Protein AF-A0A7C4X768-F1 (afdb_monomer_lite)

Secondary structure (DSSP, 8-state):
----HHHHHT-TTEEEEEEEEEEEPSSS-EEEEEEEEEEEEEETTEEEEEEEEEE--EEETTEEEPPEEEEEEEE------

Sequence (81 aa):
MGITLKDLALVIWLTTNFTIHLWTQEYTSFGGALECSLCFHISPQWPLILLGRWKSSGYIIGLQLHEGFSFMGGIQYKLSP

Foldseek 3Di:
DDCDPVNQVVQPQKDKDKDKDWDDAPDPDIKIKIWIKIWGPPDPFKIKIKIKMWIDWGDDPNDTDHTDIDIDIDIHGDDDD

Radius of gyration: 16.83 Å; chains: 1; bounding box: 39×26×44 Å

pLDDT: mean 74.61, std 15.43, range [37.31, 91.44]

Structure (mmCIF, N/CA/C/O backbone):
data_AF-A0A7C4X768-F1
#
_entry.id   AF-A0A7C4X768-F1
#
loop_
_atom_site.group_PDB
_atom_site.id
_atom_site.type_symbol
_atom_site.label_atom_id
_atom_site.label_alt_id
_atom_site.label_comp_id
_atom_site.label_asym_id
_atom_site.label_entity_id
_atom_site.label_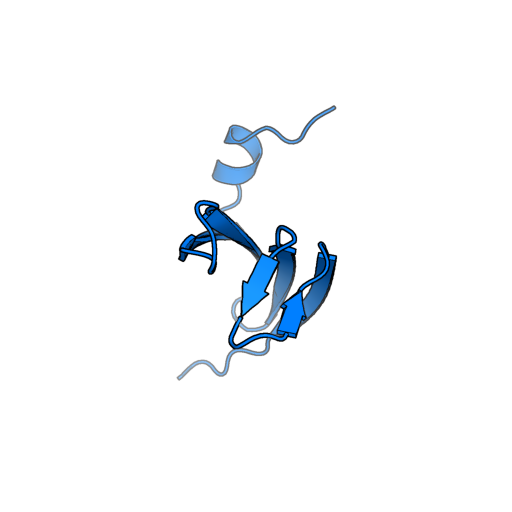seq_id
_atom_site.pdbx_PDB_ins_code
_atom_site.Cartn_x
_atom_site.Cartn_y
_atom_site.Cartn_z
_atom_site.occupancy
_atom_site.B_iso_or_equiv
_atom_site.auth_seq_id
_atom_site.auth_comp_id
_atom_site.auth_asym_id
_atom_site.auth_atom_id
_atom_site.pdbx_PDB_model_num
ATOM 1 N N . MET A 1 1 ? -21.433 13.627 -4.340 1.00 37.31 1 MET A N 1
ATOM 2 C CA . MET A 1 1 ? -21.333 13.774 -2.872 1.00 37.31 1 MET A CA 1
ATOM 3 C C . MET A 1 1 ? -20.052 13.086 -2.450 1.00 37.31 1 MET A C 1
ATOM 5 O O . MET A 1 1 ? -20.012 11.865 -2.430 1.00 37.31 1 MET A O 1
ATOM 9 N N . GLY A 1 2 ? -18.973 13.852 -2.296 1.00 38.56 2 GLY A N 1
ATOM 10 C CA . GLY A 1 2 ? -17.667 13.320 -1.913 1.00 38.56 2 GLY A CA 1
ATOM 11 C C . GLY A 1 2 ? -17.490 13.460 -0.412 1.00 38.56 2 GLY A C 1
ATOM 12 O O . GLY A 1 2 ? -17.786 14.522 0.128 1.00 38.56 2 GLY A O 1
ATOM 13 N N . ILE A 1 3 ? -17.029 12.396 0.238 1.00 42.62 3 ILE A N 1
ATOM 14 C CA . ILE A 1 3 ? -16.569 12.448 1.624 1.00 42.62 3 ILE A CA 1
ATOM 15 C C . ILE A 1 3 ? -15.358 13.385 1.625 1.00 42.62 3 ILE A C 1
ATOM 17 O O . ILE A 1 3 ? -14.355 13.099 0.969 1.00 42.62 3 ILE A O 1
ATOM 21 N N . THR A 1 4 ? -15.473 14.543 2.269 1.00 38.50 4 THR A N 1
ATOM 22 C CA . THR A 1 4 ? -14.377 15.511 2.322 1.00 38.50 4 THR A CA 1
ATOM 23 C C . THR A 1 4 ? -13.392 15.144 3.428 1.00 38.50 4 THR A C 1
ATOM 25 O O . THR A 1 4 ? -13.736 14.475 4.399 1.00 38.50 4 THR A O 1
ATOM 28 N N . LEU A 1 5 ? -12.144 15.609 3.317 1.00 41.00 5 LEU A N 1
ATOM 29 C CA . LEU A 1 5 ? -11.098 15.381 4.327 1.00 41.00 5 LEU A CA 1
ATOM 30 C C . LEU A 1 5 ? -11.528 15.837 5.741 1.00 41.00 5 LEU A C 1
ATOM 32 O O . LEU A 1 5 ? -11.083 15.287 6.745 1.00 41.00 5 LEU A O 1
ATOM 36 N N . LYS A 1 6 ? -12.423 16.832 5.806 1.00 43.44 6 LYS A N 1
ATOM 37 C CA . LYS A 1 6 ? -13.026 17.339 7.043 1.00 43.44 6 LYS A CA 1
ATOM 38 C C . LYS A 1 6 ? -14.021 16.346 7.659 1.00 43.44 6 LYS A C 1
ATOM 40 O O . LYS A 1 6 ? -14.090 16.259 8.881 1.00 43.44 6 LYS A O 1
ATOM 45 N N . ASP A 1 7 ? -14.724 15.569 6.833 1.00 41.53 7 ASP A N 1
ATOM 46 C CA . ASP A 1 7 ? -15.615 14.490 7.277 1.00 41.53 7 ASP A CA 1
ATOM 47 C C . ASP A 1 7 ? -14.810 13.297 7.823 1.00 41.53 7 ASP A C 1
ATOM 49 O O . ASP A 1 7 ? -15.225 12.674 8.797 1.00 41.53 7 ASP A O 1
ATOM 53 N N . LEU A 1 8 ? -13.617 13.025 7.270 1.00 43.62 8 LEU A N 1
ATOM 54 C CA . LEU A 1 8 ? -12.674 12.038 7.822 1.00 43.62 8 LEU A CA 1
ATOM 55 C C . LEU A 1 8 ? -12.116 12.460 9.191 1.00 43.62 8 LEU A C 1
ATOM 57 O O . LEU A 1 8 ? -11.984 11.623 10.080 1.00 43.62 8 LEU A O 1
ATOM 61 N N . ALA A 1 9 ? -11.809 13.748 9.373 1.00 43.31 9 ALA A N 1
ATOM 62 C CA . ALA A 1 9 ? -11.225 14.276 10.609 1.00 43.31 9 ALA A CA 1
ATOM 63 C C . ALA A 1 9 ? -12.187 14.251 11.815 1.00 43.31 9 ALA A C 1
ATOM 65 O O . ALA A 1 9 ? -11.742 14.346 12.957 1.00 43.31 9 ALA A O 1
ATOM 66 N N . LEU A 1 10 ? -13.496 14.111 11.576 1.00 45.62 10 LEU A N 1
ATOM 67 C CA . LEU A 1 10 ? -14.520 14.028 12.624 1.00 45.62 10 LEU A CA 1
ATOM 68 C C . LEU A 1 10 ? -14.702 12.596 13.163 1.00 45.62 10 LEU A C 1
ATOM 70 O O . LEU A 1 10 ? -15.347 12.391 14.192 1.00 45.62 10 LEU A O 1
ATOM 74 N N . VAL A 1 11 ? -14.103 11.597 12.507 1.00 50.78 11 VAL A N 1
ATOM 75 C CA . VAL A 1 11 ? -14.169 10.197 12.927 1.00 50.78 11 VAL A CA 1
ATOM 76 C C . VAL A 1 11 ? -12.940 9.880 13.775 1.00 50.78 11 VAL A C 1
ATOM 78 O O . VAL A 1 11 ? -11.918 9.424 13.276 1.00 50.78 11 VAL A O 1
ATOM 81 N N . ILE A 1 12 ? -13.071 10.049 15.095 1.00 56.84 12 ILE A N 1
ATOM 82 C CA . ILE A 1 12 ? -12.079 9.659 16.130 1.00 56.84 12 ILE A CA 1
ATOM 83 C C . ILE A 1 12 ? -11.626 8.178 15.995 1.00 56.84 12 ILE A C 1
ATOM 85 O O . ILE A 1 12 ? -10.625 7.756 16.563 1.00 56.84 12 ILE A O 1
ATOM 89 N N . TRP A 1 13 ? -12.349 7.387 15.201 1.00 62.19 13 TRP A N 1
ATOM 90 C CA . TRP A 1 13 ? -12.221 5.943 15.026 1.00 62.19 13 TRP A CA 1
ATOM 91 C C . TRP A 1 13 ? -11.554 5.552 13.694 1.00 62.19 13 TRP A C 1
ATOM 93 O O . TRP A 1 13 ? -11.383 4.360 13.428 1.00 62.19 13 TRP A O 1
ATOM 103 N N . LEU A 1 14 ? -11.184 6.529 12.857 1.00 67.69 14 LEU A N 1
ATOM 104 C CA . LEU A 1 14 ? -10.589 6.316 11.540 1.00 67.69 14 LEU A CA 1
ATOM 105 C C . LEU A 1 14 ? -9.124 6.747 11.540 1.00 67.69 14 LEU A C 1
ATOM 107 O O . LEU A 1 14 ? -8.807 7.927 11.651 1.00 67.69 14 LEU A O 1
ATOM 111 N N . THR A 1 15 ? -8.223 5.787 11.358 1.00 72.44 15 THR A N 1
ATOM 112 C CA . THR A 1 15 ? -6.803 6.074 11.131 1.00 72.44 15 THR A CA 1
ATOM 113 C C . THR A 1 15 ? -6.463 5.779 9.680 1.00 72.44 15 THR A C 1
ATOM 115 O O . THR A 1 15 ? -6.717 4.673 9.200 1.00 72.44 15 THR A O 1
ATOM 118 N N . THR A 1 16 ? -5.881 6.759 8.993 1.00 78.62 16 THR A N 1
ATOM 119 C CA . THR A 1 16 ? -5.401 6.610 7.617 1.00 78.62 16 THR A CA 1
ATOM 120 C C . THR A 1 16 ? -3.886 6.706 7.619 1.00 78.62 16 THR A C 1
ATOM 122 O O . THR A 1 16 ? -3.358 7.705 8.100 1.00 78.62 16 THR A O 1
ATOM 125 N N . ASN A 1 17 ? -3.189 5.711 7.068 1.00 78.25 17 ASN A N 1
ATOM 126 C CA . ASN A 1 17 ? -1.755 5.829 6.809 1.00 78.25 17 ASN A CA 1
ATOM 127 C C . ASN A 1 17 ? -1.488 5.743 5.321 1.00 78.25 17 ASN A C 1
ATOM 129 O O . ASN A 1 17 ? -2.056 4.904 4.622 1.00 78.25 17 ASN A O 1
ATOM 133 N N . PHE A 1 18 ? -0.582 6.594 4.874 1.00 80.44 18 PHE A N 1
ATOM 134 C CA . PHE A 1 18 ? -0.150 6.666 3.499 1.00 80.44 18 PHE A CA 1
ATOM 135 C C . PHE A 1 18 ? 1.358 6.507 3.454 1.00 80.44 18 PHE A C 1
ATOM 137 O O . PHE A 1 18 ? 2.078 7.148 4.222 1.00 80.44 18 PHE A O 1
ATOM 144 N N . THR A 1 19 ? 1.844 5.648 2.572 1.00 84.38 19 THR A N 1
ATOM 145 C CA . THR A 1 19 ? 3.272 5.432 2.386 1.00 84.38 19 THR A CA 1
ATOM 146 C C . THR A 1 19 ? 3.583 5.463 0.904 1.00 84.38 19 THR A C 1
ATOM 148 O O . THR A 1 19 ? 2.956 4.777 0.099 1.00 84.38 19 THR A O 1
ATOM 151 N N . ILE A 1 20 ? 4.544 6.308 0.547 1.00 84.81 20 ILE A N 1
ATOM 152 C CA . ILE A 1 20 ? 5.045 6.435 -0.814 1.00 84.81 20 ILE A CA 1
ATOM 153 C C . ILE A 1 20 ? 6.423 5.793 -0.831 1.00 84.81 20 ILE A C 1
ATOM 155 O O . ILE A 1 20 ? 7.314 6.207 -0.090 1.00 84.81 20 ILE A O 1
ATOM 159 N N . HIS A 1 21 ? 6.594 4.797 -1.685 1.00 84.25 21 HIS A N 1
ATOM 160 C CA . HIS A 1 21 ? 7.882 4.178 -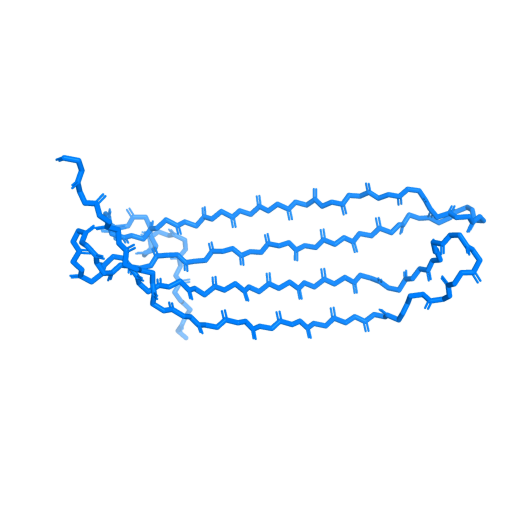1.942 1.00 84.25 21 HIS A CA 1
ATOM 161 C C . HIS A 1 21 ? 8.346 4.613 -3.321 1.00 84.25 21 HIS A C 1
ATOM 163 O O . HIS A 1 21 ? 7.647 4.394 -4.306 1.00 84.25 21 HIS A O 1
ATOM 169 N N . LEU A 1 22 ? 9.522 5.226 -3.390 1.00 83.75 22 LEU A N 1
ATOM 170 C CA . LEU A 1 22 ? 10.176 5.576 -4.643 1.00 83.75 22 LEU A CA 1
ATOM 171 C C . LEU A 1 22 ? 11.452 4.752 -4.760 1.00 83.75 22 LEU A C 1
ATOM 173 O O . LEU A 1 22 ? 12.188 4.607 -3.785 1.00 83.75 22 LEU A O 1
ATOM 177 N N . TRP A 1 23 ? 11.719 4.225 -5.947 1.00 80.75 23 TRP A N 1
ATOM 178 C CA . TRP A 1 23 ? 12.981 3.566 -6.253 1.00 80.75 23 TRP A CA 1
ATOM 179 C C . TRP A 1 23 ? 13.487 4.007 -7.618 1.00 80.75 23 TRP A C 1
ATOM 181 O O . TRP A 1 23 ? 12.721 4.310 -8.533 1.00 80.75 23 TRP A O 1
ATOM 191 N N . THR A 1 24 ? 14.803 4.039 -7.760 1.00 78.69 24 THR A N 1
ATOM 192 C CA . THR A 1 24 ? 15.452 4.246 -9.050 1.00 78.69 24 THR A CA 1
ATOM 193 C C . THR A 1 24 ? 15.350 2.950 -9.848 1.00 78.69 24 THR A C 1
ATOM 195 O O . THR A 1 24 ? 15.674 1.883 -9.327 1.00 78.69 24 THR A O 1
ATOM 198 N N . GLN A 1 25 ? 14.876 3.017 -11.088 1.00 74.19 25 GLN A N 1
ATOM 199 C CA . GLN A 1 25 ? 14.869 1.866 -11.987 1.00 74.19 25 GLN A CA 1
ATOM 200 C C . GLN A 1 25 ? 16.203 1.793 -12.728 1.00 74.19 25 GLN A C 1
ATOM 202 O O . GLN A 1 25 ? 16.876 2.809 -12.936 1.00 74.19 25 GLN A O 1
ATOM 207 N N . GLU A 1 26 ? 16.588 0.591 -13.153 1.00 65.56 26 GLU A N 1
ATOM 208 C CA . GLU A 1 26 ? 17.632 0.462 -14.165 1.00 65.56 26 GLU A CA 1
ATOM 209 C C . GLU A 1 26 ? 17.165 1.233 -15.412 1.00 65.56 26 GLU A C 1
ATOM 211 O O . GLU A 1 26 ? 16.014 1.111 -15.824 1.00 65.56 26 GLU A O 1
ATOM 216 N N . TYR A 1 27 ? 18.046 2.054 -15.991 1.00 60.81 27 TYR A N 1
ATOM 217 C CA . TYR A 1 27 ? 17.769 2.885 -17.172 1.00 60.81 27 TYR A CA 1
ATOM 218 C C . TYR A 1 27 ? 16.850 4.102 -16.904 1.00 60.81 27 TYR A C 1
ATOM 220 O O . TYR A 1 27 ? 15.692 4.174 -17.309 1.00 60.81 27 TYR A O 1
ATOM 228 N N . THR A 1 28 ? 17.425 5.130 -16.262 1.00 55.12 28 THR A N 1
ATOM 229 C CA . THR A 1 28 ? 16.997 6.556 -16.256 1.00 55.12 28 THR A CA 1
ATOM 230 C C . THR A 1 28 ? 15.575 6.911 -15.792 1.00 55.12 28 THR A C 1
ATOM 232 O O . THR A 1 28 ? 15.203 8.081 -15.846 1.00 55.12 28 THR A O 1
ATOM 235 N N . SER A 1 29 ? 14.784 5.958 -15.301 1.00 66.38 29 SER A N 1
ATOM 236 C CA . SER A 1 29 ? 13.405 6.180 -14.851 1.00 66.38 29 SER A CA 1
ATOM 237 C C . SER A 1 29 ? 13.242 5.931 -13.348 1.00 66.38 29 SER A C 1
ATOM 239 O O . SER A 1 29 ? 14.020 5.209 -12.724 1.00 66.38 29 SER A O 1
ATOM 241 N N . PHE A 1 30 ? 12.240 6.570 -12.742 1.00 73.31 30 PHE A N 1
ATOM 242 C CA . PHE A 1 30 ? 11.866 6.351 -11.345 1.00 73.31 30 PHE A CA 1
ATOM 243 C C . PHE A 1 30 ? 10.611 5.486 -11.280 1.00 73.31 30 PHE A C 1
ATOM 245 O O . PHE A 1 30 ? 9.631 5.742 -11.977 1.00 73.31 30 PHE A O 1
ATOM 252 N N . GLY A 1 31 ? 10.650 4.474 -10.421 1.00 80.19 31 GLY A N 1
ATOM 253 C CA . GLY A 1 31 ? 9.498 3.683 -10.032 1.00 80.19 31 GLY A CA 1
ATOM 254 C C . GLY A 1 31 ? 8.893 4.220 -8.751 1.00 80.19 31 GLY A C 1
ATOM 255 O O . GLY A 1 31 ? 9.594 4.700 -7.861 1.00 80.19 31 GLY A O 1
ATOM 256 N N . GLY A 1 32 ? 7.576 4.128 -8.670 1.00 84.50 32 GLY A N 1
ATOM 257 C CA . GLY A 1 32 ? 6.803 4.451 -7.487 1.00 84.50 32 GLY A CA 1
ATOM 258 C C . GLY A 1 32 ? 5.828 3.342 -7.119 1.00 84.50 32 GLY A C 1
ATOM 259 O O . GLY A 1 32 ? 5.260 2.672 -7.988 1.00 84.50 32 GLY A O 1
ATOM 260 N N . ALA A 1 33 ? 5.611 3.188 -5.821 1.00 86.38 33 ALA A N 1
ATOM 261 C CA . ALA A 1 33 ? 4.489 2.475 -5.247 1.00 86.38 33 ALA A CA 1
ATOM 262 C C . ALA A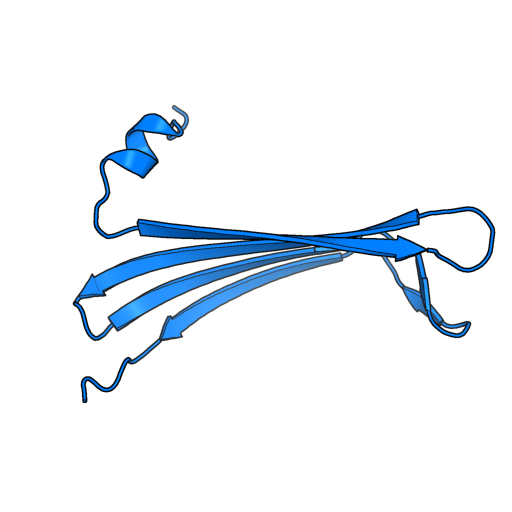 1 33 ? 3.833 3.343 -4.177 1.00 86.38 33 ALA A C 1
ATOM 264 O O . ALA A 1 33 ? 4.476 4.134 -3.485 1.00 86.38 33 ALA A O 1
ATOM 265 N N . LEU A 1 34 ? 2.526 3.184 -4.079 1.00 87.56 34 LEU A N 1
ATOM 266 C CA . LEU A 1 34 ? 1.655 3.896 -3.183 1.00 87.56 34 LEU A CA 1
ATOM 267 C C . LEU A 1 34 ? 0.911 2.884 -2.337 1.00 87.56 34 LEU A C 1
ATOM 269 O O . LEU A 1 34 ? 0.169 2.067 -2.876 1.00 87.56 34 LEU A O 1
ATOM 273 N N . GLU A 1 35 ? 1.078 2.960 -1.028 1.00 88.50 35 GLU A N 1
ATOM 274 C CA . GLU A 1 35 ? 0.316 2.165 -0.080 1.00 88.50 35 GLU A CA 1
ATOM 275 C C . GLU A 1 35 ? -0.587 3.087 0.731 1.00 88.50 35 GLU A C 1
ATOM 277 O O . GLU A 1 35 ? -0.145 4.075 1.314 1.00 88.50 35 GLU A O 1
ATOM 282 N N . CYS A 1 36 ? -1.874 2.771 0.758 1.00 86.25 36 CYS A N 1
ATOM 283 C CA . CYS A 1 36 ? -2.868 3.459 1.558 1.00 86.25 36 CYS A CA 1
ATOM 284 C C . CYS A 1 36 ? -3.542 2.434 2.460 1.00 86.25 36 CYS A C 1
ATOM 286 O O . CYS A 1 36 ? -4.027 1.404 1.994 1.00 86.25 36 CYS A O 1
ATOM 288 N N . SER A 1 37 ? -3.579 2.721 3.754 1.00 85.25 37 SER A N 1
ATOM 289 C CA . SER A 1 37 ? -4.307 1.934 4.737 1.00 85.25 37 SER A CA 1
ATOM 290 C C . SER A 1 37 ? -5.384 2.792 5.377 1.00 85.25 37 SER A C 1
ATOM 292 O O . SER A 1 37 ? -5.108 3.898 5.836 1.00 85.25 37 SER A O 1
ATOM 294 N N . LEU A 1 38 ? -6.605 2.275 5.411 1.00 86.88 38 LEU A N 1
ATOM 295 C CA . LEU A 1 38 ? -7.735 2.850 6.124 1.00 86.88 38 LEU A CA 1
ATOM 296 C C . LEU A 1 38 ? -8.134 1.860 7.205 1.00 86.88 38 LEU A C 1
ATOM 298 O O . LEU A 1 38 ? -8.447 0.710 6.911 1.00 86.88 38 LEU A O 1
ATOM 302 N N . CYS A 1 39 ? -8.114 2.293 8.453 1.00 83.12 39 CYS A N 1
ATOM 303 C CA . CYS A 1 39 ? -8.491 1.465 9.583 1.00 83.12 39 CYS A CA 1
ATOM 304 C C . CYS A 1 39 ? -9.665 2.116 10.309 1.00 83.12 39 CYS A C 1
ATOM 306 O O . CYS A 1 39 ? -9.540 3.213 10.851 1.00 83.12 39 CYS A O 1
ATOM 308 N N . PHE A 1 40 ? -10.800 1.425 10.291 1.00 83.75 40 PHE A N 1
ATOM 309 C CA . PHE A 1 40 ? -12.039 1.797 10.952 1.00 83.75 40 PHE A CA 1
ATOM 310 C C . PHE A 1 40 ? -12.190 0.952 12.210 1.00 83.75 40 PHE A C 1
ATOM 312 O O . PHE A 1 40 ? -12.408 -0.257 12.143 1.00 83.75 40 PHE A O 1
ATOM 319 N N . HIS A 1 41 ? -12.096 1.578 13.372 1.00 74.44 41 HIS A N 1
ATOM 320 C CA . HIS A 1 41 ? -12.351 0.895 14.629 1.00 74.44 41 HIS A CA 1
ATOM 321 C C . HIS A 1 41 ? -13.872 0.770 14.791 1.00 74.44 41 HIS A C 1
ATOM 323 O O . HIS A 1 41 ? -14.560 1.770 14.950 1.00 74.44 41 HIS A O 1
ATOM 329 N N . ILE A 1 42 ? -14.418 -0.447 14.697 1.00 72.94 42 ILE A N 1
ATOM 330 C CA . ILE A 1 42 ? -15.825 -0.720 15.056 1.00 72.94 42 ILE A CA 1
ATOM 331 C C . ILE A 1 42 ? -15.918 -0.906 16.575 1.00 72.94 42 ILE A C 1
ATOM 333 O O . ILE A 1 42 ? -16.857 -0.459 17.228 1.00 72.94 42 ILE A O 1
ATOM 337 N N . SER A 1 43 ? -14.891 -1.532 17.149 1.00 75.12 43 SER A N 1
ATOM 338 C CA . SER A 1 43 ? -14.643 -1.605 18.583 1.00 75.12 43 SER A CA 1
ATOM 339 C C . SER A 1 43 ? -13.129 -1.587 18.847 1.00 75.12 43 SER A C 1
ATOM 341 O O . SER A 1 43 ? -12.349 -1.796 17.910 1.00 75.12 43 SER A O 1
ATOM 343 N N . PRO A 1 44 ? -12.676 -1.369 20.098 1.00 73.56 44 PRO A N 1
ATOM 344 C CA . PRO A 1 44 ? -11.246 -1.313 20.428 1.00 73.56 44 PRO A CA 1
ATOM 345 C C . PRO A 1 44 ? -10.456 -2.570 20.024 1.00 73.56 44 PRO A C 1
ATOM 347 O O . PRO A 1 44 ? -9.256 -2.497 19.773 1.00 73.56 44 PRO A O 1
ATOM 350 N N . GLN A 1 45 ? -11.135 -3.717 19.949 1.00 81.94 45 GLN A N 1
ATOM 351 C CA . GLN A 1 45 ? -10.546 -5.032 19.679 1.00 81.94 45 GLN A CA 1
ATOM 352 C C . GLN A 1 45 ? -10.705 -5.476 18.220 1.00 81.94 45 GLN A C 1
ATOM 354 O O . GLN A 1 45 ? -9.995 -6.384 17.794 1.00 81.94 45 GLN A O 1
ATOM 359 N N . TRP A 1 46 ? -11.611 -4.847 17.461 1.00 79.88 46 TRP A N 1
ATOM 360 C CA . TRP A 1 46 ? -11.995 -5.275 16.113 1.00 79.88 46 TRP A CA 1
ATOM 361 C C . TRP A 1 46 ? -11.949 -4.123 15.096 1.00 79.88 46 TRP A C 1
ATOM 363 O O . TRP A 1 46 ? -12.991 -3.670 14.608 1.00 79.88 46 TRP A O 1
ATOM 373 N N . PRO A 1 47 ? -10.756 -3.603 14.769 1.00 80.75 47 PRO A N 1
ATOM 374 C CA . PRO A 1 47 ? -10.589 -2.736 13.614 1.00 80.75 47 PRO A CA 1
ATOM 375 C C . PRO A 1 47 ? -10.829 -3.467 12.285 1.00 80.75 47 PRO A C 1
ATOM 377 O O . PRO A 1 47 ? -10.263 -4.528 12.016 1.00 80.75 47 PRO A O 1
ATOM 380 N N . LEU A 1 48 ? -11.627 -2.845 11.419 1.00 84.88 48 LEU A N 1
ATOM 381 C CA . LEU A 1 48 ? -11.712 -3.156 9.997 1.00 84.88 48 LEU A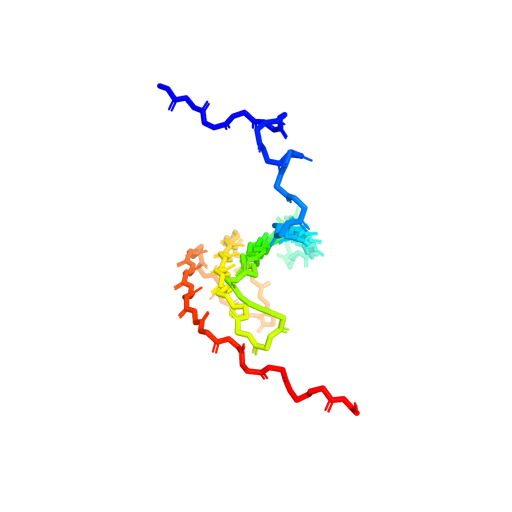 CA 1
ATOM 382 C C . LEU A 1 48 ? -10.597 -2.404 9.267 1.00 84.88 48 LEU A C 1
ATOM 384 O O . LEU A 1 48 ? -10.512 -1.182 9.353 1.00 84.88 48 LEU A O 1
ATOM 388 N N . ILE A 1 49 ? -9.764 -3.122 8.525 1.00 86.88 49 ILE A N 1
ATOM 389 C CA . ILE A 1 49 ? -8.620 -2.573 7.802 1.00 86.88 49 ILE A CA 1
ATOM 390 C C . ILE A 1 49 ? -8.822 -2.789 6.310 1.00 86.88 49 ILE A C 1
ATOM 392 O O . ILE A 1 49 ? -9.062 -3.903 5.851 1.00 86.88 49 ILE A O 1
ATOM 396 N N . LEU A 1 50 ? -8.680 -1.711 5.552 1.00 89.69 50 LEU A N 1
ATOM 397 C CA . LEU A 1 50 ? -8.618 -1.707 4.101 1.00 89.69 50 LEU A CA 1
ATOM 398 C C . LEU A 1 50 ? -7.216 -1.264 3.692 1.00 89.69 50 LEU A C 1
ATOM 400 O O . LEU A 1 50 ? -6.727 -0.238 4.156 1.00 89.69 50 LEU A O 1
ATOM 404 N N . LEU A 1 51 ? -6.572 -2.037 2.830 1.00 89.81 51 LEU A N 1
ATOM 405 C CA . LEU A 1 51 ? -5.247 -1.779 2.288 1.00 89.81 51 LEU A CA 1
ATOM 406 C C . LEU A 1 51 ? -5.368 -1.683 0.773 1.00 89.81 51 LEU A C 1
ATOM 408 O O . LEU A 1 51 ? -5.716 -2.657 0.111 1.00 89.81 51 LEU A O 1
ATOM 412 N N . GLY A 1 52 ? -5.074 -0.515 0.223 1.00 90.75 52 GLY A N 1
ATOM 413 C CA . GLY A 1 52 ? -4.879 -0.321 -1.205 1.00 90.75 52 GLY A CA 1
ATOM 414 C C . GLY A 1 52 ? -3.394 -0.175 -1.494 1.00 90.75 52 GLY A C 1
ATOM 415 O O . GLY A 1 52 ? -2.720 0.622 -0.846 1.00 90.75 52 GLY A O 1
ATOM 416 N N . ARG A 1 53 ? -2.883 -0.912 -2.478 1.00 90.19 53 ARG A N 1
ATOM 417 C CA . ARG A 1 53 ? -1.540 -0.697 -3.015 1.00 90.19 53 ARG A CA 1
ATOM 418 C C . ARG A 1 53 ? -1.605 -0.510 -4.514 1.00 90.19 53 ARG A C 1
ATOM 420 O O . ARG A 1 53 ? -2.170 -1.345 -5.215 1.00 90.19 53 ARG A O 1
ATOM 427 N N . TRP A 1 54 ? -0.985 0.550 -4.998 1.00 91.44 54 TRP A N 1
ATOM 428 C CA . TRP A 1 54 ? -0.736 0.770 -6.413 1.00 91.44 54 TRP A CA 1
ATOM 429 C C . TRP A 1 54 ? 0.769 0.800 -6.656 1.00 91.44 54 TRP A C 1
ATOM 431 O O . TRP A 1 54 ? 1.518 1.301 -5.823 1.00 91.44 54 TRP A O 1
ATOM 441 N N . LYS A 1 55 ? 1.227 0.276 -7.790 1.00 89.44 55 LYS A N 1
ATOM 442 C CA . LYS A 1 55 ? 2.620 0.391 -8.219 1.00 89.44 55 LYS A CA 1
ATOM 443 C C . LYS A 1 55 ? 2.694 0.698 -9.701 1.00 89.44 55 LYS A C 1
ATOM 445 O O . LYS A 1 55 ? 1.998 0.065 -10.490 1.00 89.44 55 LYS A O 1
ATOM 450 N N . SER A 1 56 ? 3.584 1.615 -10.053 1.00 87.44 56 SER A N 1
ATOM 451 C CA . SER A 1 56 ? 3.995 1.866 -11.434 1.00 87.44 56 SER A CA 1
ATOM 452 C C . SER A 1 56 ? 4.716 0.654 -12.038 1.00 87.44 56 SER A C 1
ATOM 454 O O . SER A 1 56 ? 5.238 -0.209 -11.321 1.00 87.44 56 SER A O 1
ATOM 456 N N . SER A 1 57 ? 4.750 0.583 -13.368 1.00 86.50 57 SER A N 1
ATOM 457 C CA . SER A 1 57 ? 5.613 -0.362 -14.076 1.00 86.50 57 SER A CA 1
ATOM 458 C C . SER A 1 57 ? 7.092 -0.046 -13.843 1.00 86.50 57 SER A C 1
ATOM 460 O O . SER A 1 57 ? 7.461 1.115 -13.672 1.00 86.50 57 SER A O 1
ATOM 462 N N . GLY A 1 58 ? 7.952 -1.059 -13.900 1.00 79.00 58 GLY A N 1
ATOM 463 C CA . GLY A 1 58 ? 9.389 -0.868 -13.772 1.00 79.00 58 GLY A CA 1
ATOM 464 C C . GLY A 1 58 ? 10.211 -2.118 -14.001 1.00 79.00 58 GLY A C 1
ATOM 465 O O . GLY A 1 58 ? 9.718 -3.112 -14.526 1.00 79.00 58 GLY A O 1
ATOM 466 N N . TYR A 1 59 ? 11.461 -2.065 -13.556 1.00 70.88 59 TYR A N 1
ATOM 467 C CA . TYR A 1 59 ? 12.392 -3.185 -13.591 1.00 70.88 59 TYR A CA 1
ATOM 468 C C . TYR A 1 59 ? 13.093 -3.304 -12.238 1.00 70.88 59 TYR A C 1
ATOM 470 O O . TYR A 1 59 ? 13.527 -2.299 -11.675 1.00 70.88 59 TYR A O 1
ATOM 478 N N . ILE A 1 60 ? 13.175 -4.522 -11.704 1.00 72.12 60 ILE A N 1
ATOM 479 C CA . ILE A 1 60 ? 13.980 -4.848 -10.520 1.00 72.12 60 ILE A CA 1
ATOM 480 C C . ILE A 1 60 ? 14.792 -6.096 -10.859 1.00 72.12 60 ILE A C 1
ATOM 482 O O . ILE A 1 60 ? 14.211 -7.140 -11.145 1.00 72.12 60 ILE A O 1
ATOM 486 N N . ILE A 1 61 ? 16.125 -5.988 -10.818 1.00 78.06 61 ILE A N 1
ATOM 487 C CA . ILE A 1 61 ? 17.065 -7.105 -11.036 1.00 78.06 61 ILE A CA 1
ATOM 488 C C . ILE A 1 61 ? 16.757 -7.826 -12.366 1.00 78.06 61 ILE A C 1
ATOM 490 O O . ILE A 1 61 ? 16.515 -9.031 -12.406 1.00 78.06 61 ILE A O 1
ATOM 494 N N . GLY A 1 62 ? 16.663 -7.071 -13.466 1.00 72.81 62 GLY A N 1
ATOM 495 C CA . GLY A 1 62 ? 16.367 -7.618 -14.798 1.00 72.81 62 GLY A CA 1
ATOM 496 C C . GLY A 1 62 ? 14.960 -8.208 -14.999 1.00 72.81 62 GLY A C 1
ATOM 497 O O . GLY A 1 62 ? 14.647 -8.648 -16.104 1.00 72.81 62 GLY A O 1
ATOM 498 N N . LEU A 1 63 ? 14.091 -8.210 -13.981 1.00 75.69 63 LEU A N 1
ATOM 499 C CA . LEU A 1 63 ? 12.700 -8.648 -14.104 1.00 75.69 63 LEU A CA 1
ATOM 500 C C . LEU A 1 63 ? 11.778 -7.458 -14.350 1.00 75.69 63 LEU A C 1
ATOM 502 O O . LEU A 1 63 ? 11.801 -6.467 -13.614 1.00 75.69 63 LEU A O 1
ATOM 506 N N . GLN A 1 64 ? 10.925 -7.585 -15.367 1.00 77.38 64 GLN A N 1
ATOM 507 C CA . GLN A 1 64 ? 9.900 -6.596 -15.660 1.00 77.38 64 GLN A CA 1
ATOM 508 C C . GLN A 1 64 ? 8.791 -6.661 -14.605 1.00 77.38 64 GLN A C 1
ATOM 510 O O . GLN A 1 64 ? 8.146 -7.687 -14.391 1.00 77.38 64 GLN A O 1
ATOM 515 N N . LEU A 1 65 ? 8.551 -5.534 -13.951 1.00 78.62 65 LEU A N 1
ATOM 516 C CA . LEU A 1 65 ? 7.414 -5.309 -13.077 1.00 78.62 65 LEU A CA 1
ATOM 517 C C . LEU A 1 65 ? 6.331 -4.589 -13.867 1.00 78.62 65 LEU A C 1
ATOM 519 O O . LEU A 1 65 ? 6.501 -3.450 -14.290 1.00 78.62 65 LEU A O 1
ATOM 523 N N . HIS A 1 66 ? 5.180 -5.228 -14.015 1.00 84.12 66 HIS A N 1
ATOM 524 C CA . HIS A 1 66 ? 4.016 -4.582 -14.612 1.00 84.12 66 HIS A CA 1
ATOM 525 C C . HIS A 1 66 ? 3.345 -3.630 -13.622 1.00 84.12 66 HIS A C 1
ATOM 527 O O . HIS A 1 66 ? 3.436 -3.824 -12.406 1.00 84.12 66 HIS A O 1
ATOM 533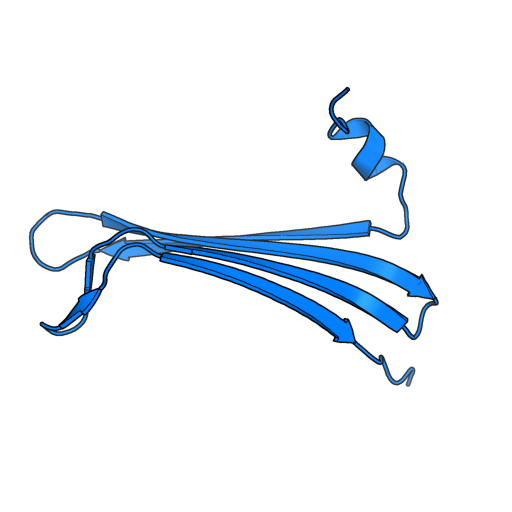 N N . GLU A 1 67 ? 2.671 -2.604 -14.135 1.00 87.75 67 GLU A N 1
ATOM 534 C CA . GLU A 1 67 ? 1.801 -1.770 -13.310 1.00 87.75 67 GLU A CA 1
ATOM 535 C C . GLU A 1 67 ? 0.723 -2.643 -12.654 1.00 87.75 67 GLU A C 1
ATOM 537 O O . GLU A 1 67 ? 0.266 -3.630 -13.236 1.00 87.75 67 GLU A O 1
ATOM 542 N N . GLY A 1 68 ? 0.344 -2.321 -11.421 1.00 88.50 68 GLY A N 1
ATOM 543 C CA . GLY A 1 68 ? -0.662 -3.106 -10.725 1.00 88.50 68 GLY A CA 1
ATOM 544 C C . GLY A 1 68 ? -1.329 -2.357 -9.591 1.00 88.50 68 GLY A C 1
ATOM 545 O O . GLY A 1 68 ? -0.704 -1.568 -8.885 1.00 88.50 68 GLY A O 1
ATOM 546 N N . PHE A 1 69 ? -2.605 -2.667 -9.402 1.00 90.75 69 PHE A N 1
ATOM 547 C CA . PHE A 1 69 ? -3.385 -2.265 -8.247 1.00 90.75 69 PHE A CA 1
ATOM 548 C C . PHE A 1 69 ? -3.820 -3.515 -7.488 1.00 90.75 69 PHE A C 1
ATOM 550 O O . PHE A 1 69 ? -4.261 -4.496 -8.083 1.00 90.75 69 PHE A O 1
ATOM 557 N N . SER A 1 70 ? -3.695 -3.477 -6.169 1.00 88.88 70 SER A N 1
ATOM 558 C CA . SER A 1 70 ? -4.201 -4.511 -5.278 1.00 88.88 70 SER A CA 1
ATOM 559 C C . SER A 1 70 ? -4.982 -3.861 -4.153 1.00 88.88 70 SER A C 1
ATOM 561 O O . SER A 1 70 ? -4.609 -2.801 -3.648 1.00 88.88 70 SER A O 1
ATOM 563 N N . PHE A 1 71 ? -6.074 -4.505 -3.770 1.00 90.12 71 PHE A N 1
ATOM 564 C CA . PHE A 1 71 ? -6.900 -4.070 -2.664 1.00 90.12 71 PHE A CA 1
ATOM 565 C C . PHE A 1 71 ? -7.197 -5.268 -1.775 1.00 90.12 71 PHE A C 1
ATOM 567 O O . PHE A 1 71 ? -7.589 -6.327 -2.262 1.00 90.12 71 PHE A O 1
ATOM 574 N N . MET A 1 72 ? -6.997 -5.100 -0.476 1.00 88.88 72 MET A N 1
ATOM 575 C CA . MET A 1 72 ? -7.253 -6.119 0.526 1.00 88.88 72 MET A CA 1
ATOM 576 C C . MET A 1 72 ? -8.082 -5.507 1.645 1.00 88.88 72 MET A C 1
ATOM 578 O O . MET A 1 72 ? -7.762 -4.435 2.147 1.00 88.88 72 MET A O 1
ATOM 582 N N . GLY A 1 73 ? -9.144 -6.197 2.042 1.00 89.75 7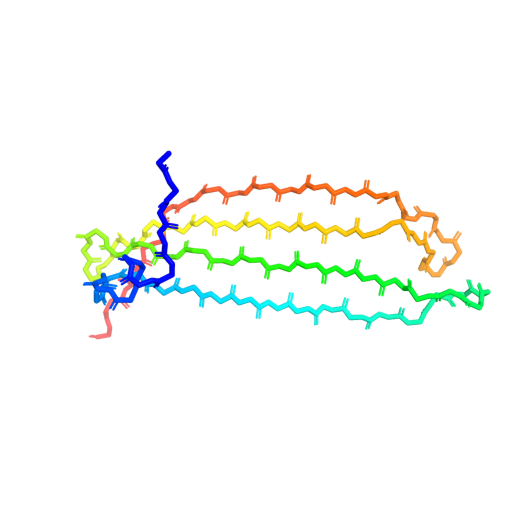3 GLY A N 1
ATOM 583 C CA . GLY A 1 73 ? -9.935 -5.853 3.214 1.00 89.75 73 GLY A CA 1
ATOM 584 C C . GLY A 1 73 ? -9.879 -6.992 4.218 1.00 89.75 73 GLY A C 1
ATOM 585 O O . GLY A 1 73 ? -9.930 -8.158 3.832 1.00 89.75 73 GLY A O 1
ATOM 586 N N . GLY A 1 74 ? -9.768 -6.666 5.497 1.00 87.31 74 GLY A N 1
ATOM 587 C CA . GLY A 1 74 ? -9.740 -7.659 6.560 1.00 87.31 74 GLY A CA 1
ATOM 588 C C . GLY A 1 74 ? -10.111 -7.063 7.905 1.00 87.31 74 GLY A C 1
ATOM 589 O O . GLY A 1 74 ? -10.108 -5.850 8.092 1.00 87.31 74 GLY A O 1
ATOM 590 N N . ILE A 1 75 ? -10.434 -7.932 8.853 1.00 86.19 75 ILE A N 1
ATOM 591 C CA . ILE A 1 75 ? -10.678 -7.551 10.241 1.00 86.19 75 ILE A CA 1
ATOM 592 C C . ILE A 1 75 ? -9.444 -7.977 11.033 1.00 86.19 75 ILE A C 1
ATOM 594 O O . ILE A 1 75 ? -9.044 -9.139 10.972 1.00 86.19 75 ILE A O 1
ATOM 598 N N . GLN A 1 76 ? -8.824 -7.047 11.753 1.00 81.56 76 GLN A N 1
ATOM 599 C CA . GLN A 1 76 ? -7.714 -7.358 12.647 1.00 81.56 76 GLN A CA 1
ATOM 600 C C . GLN A 1 76 ? -8.253 -7.499 14.068 1.00 81.56 76 GLN A C 1
ATOM 602 O O . GLN A 1 76 ? -8.921 -6.603 14.569 1.00 81.56 76 GLN A O 1
ATOM 607 N N . TYR A 1 77 ? -7.929 -8.606 14.733 1.00 80.56 77 TYR A N 1
ATOM 608 C CA . TYR A 1 77 ? -8.160 -8.753 16.165 1.00 80.56 77 TYR A CA 1
ATOM 609 C C . TYR A 1 77 ? -6.952 -8.208 16.933 1.00 80.56 77 TYR A C 1
ATOM 611 O O . TYR A 1 77 ? -5.829 -8.673 16.727 1.00 80.56 77 TYR A O 1
ATOM 619 N N . LYS A 1 78 ? -7.162 -7.216 17.804 1.00 77.00 78 LYS A N 1
ATOM 620 C CA . LYS A 1 78 ? -6.131 -6.734 18.735 1.00 77.00 78 LYS A CA 1
ATOM 621 C C . LYS A 1 78 ? -6.339 -7.379 20.102 1.00 77.00 78 LYS A C 1
ATOM 623 O O . LYS A 1 78 ? -7.322 -7.087 20.780 1.00 77.00 78 LYS A O 1
ATOM 628 N N . LEU A 1 79 ? -5.381 -8.207 20.518 1.00 68.19 79 LEU A N 1
ATOM 629 C CA . LEU A 1 79 ? -5.239 -8.604 21.918 1.00 68.19 79 LEU A CA 1
ATOM 630 C C . LEU A 1 79 ? -4.830 -7.364 22.716 1.00 68.19 79 LEU A C 1
ATOM 632 O O . LEU A 1 79 ? -3.742 -6.824 22.517 1.00 68.19 79 LEU A O 1
ATOM 636 N N . SER A 1 80 ? -5.731 -6.880 23.567 1.00 59.00 80 SER A N 1
ATOM 637 C CA . SER A 1 80 ? -5.385 -5.899 24.592 1.00 59.00 80 SER A CA 1
ATOM 638 C C . SER A 1 80 ? -4.412 -6.548 25.587 1.00 59.00 80 SER A C 1
ATOM 640 O O . SER A 1 80 ? -4.705 -7.670 26.012 1.00 59.00 80 SER A O 1
ATOM 642 N N . PRO A 1 81 ? -3.283 -5.899 25.927 1.00 57.38 81 PRO A N 1
ATOM 643 C CA . PRO A 1 81 ? -2.418 -6.347 27.016 1.00 57.38 81 PRO A CA 1
ATOM 644 C C . PRO A 1 81 ? -3.132 -6.299 28.371 1.00 57.38 81 PRO A C 1
ATOM 646 O O . PRO A 1 81 ? -4.072 -5.480 28.519 1.00 57.38 81 PRO A O 1
#